Protein AF-A0A9X5C9U5-F1 (afdb_monomer)

Structure (mmCIF, N/CA/C/O backbone):
data_AF-A0A9X5C9U5-F1
#
_entry.id   AF-A0A9X5C9U5-F1
#
loop_
_atom_site.group_PDB
_atom_site.id
_atom_site.type_symbol
_atom_site.label_atom_id
_atom_site.label_alt_id
_atom_site.label_comp_id
_atom_site.label_asym_id
_atom_site.label_entity_id
_atom_site.label_seq_id
_atom_site.pdbx_PDB_ins_code
_atom_site.Cartn_x
_atom_site.Cartn_y
_atom_site.Cartn_z
_atom_site.occupancy
_atom_site.B_iso_or_equiv
_atom_site.auth_seq_id
_atom_site.auth_comp_id
_atom_site.auth_asym_id
_atom_site.auth_atom_id
_atom_site.pdbx_PDB_model_num
ATOM 1 N N . MET A 1 1 ? -19.957 -2.054 2.179 1.00 87.19 1 MET A N 1
ATOM 2 C CA . MET A 1 1 ? -19.458 -2.339 0.814 1.00 87.19 1 MET A CA 1
ATOM 3 C C . MET A 1 1 ? -17.968 -2.074 0.816 1.00 87.19 1 MET A C 1
ATOM 5 O O . MET A 1 1 ? -17.560 -1.071 1.389 1.00 87.19 1 MET A O 1
ATOM 9 N N . GLU A 1 2 ? -17.179 -2.988 0.269 1.00 92.69 2 GLU A N 1
ATOM 10 C CA . GLU A 1 2 ? -15.728 -2.860 0.191 1.00 92.69 2 GLU A CA 1
ATOM 11 C C . GLU A 1 2 ? -15.330 -1.792 -0.833 1.00 92.69 2 GLU A C 1
ATOM 13 O O . GLU A 1 2 ? -15.905 -1.712 -1.918 1.00 92.69 2 GLU A O 1
ATOM 18 N N . GLN A 1 3 ? -14.363 -0.956 -0.466 1.00 93.06 3 GLN A N 1
ATOM 19 C CA . GLN A 1 3 ? -13.852 0.130 -1.294 1.00 93.06 3 GLN A CA 1
ATOM 20 C C . GLN A 1 3 ? -12.370 -0.104 -1.562 1.00 93.06 3 GLN A C 1
ATOM 22 O O . GLN A 1 3 ? -11.605 -0.331 -0.628 1.00 93.06 3 GLN A O 1
ATOM 27 N N . PHE A 1 4 ? -11.979 -0.037 -2.831 1.00 92.69 4 PHE A N 1
ATOM 28 C CA . PHE A 1 4 ? -10.619 -0.293 -3.290 1.00 92.69 4 PHE A CA 1
ATOM 29 C C . PHE A 1 4 ? -10.030 1.021 -3.778 1.00 92.69 4 PHE A C 1
ATOM 31 O O . PHE A 1 4 ? -10.592 1.650 -4.673 1.00 92.69 4 PHE A O 1
ATOM 38 N N . TYR A 1 5 ? -8.904 1.427 -3.204 1.00 93.00 5 TYR A N 1
ATOM 39 C CA . TYR A 1 5 ? -8.225 2.654 -3.596 1.00 93.00 5 TYR A CA 1
ATOM 40 C C . TYR A 1 5 ? -6.767 2.372 -3.912 1.00 93.00 5 TYR A C 1
ATOM 42 O O . TYR A 1 5 ? -6.076 1.726 -3.123 1.00 93.00 5 TYR A O 1
ATOM 50 N N . ASN A 1 6 ? -6.289 2.897 -5.040 1.00 91.94 6 ASN A N 1
ATOM 51 C CA . ASN A 1 6 ? -4.862 3.131 -5.195 1.00 91.94 6 ASN A CA 1
ATOM 52 C C . ASN A 1 6 ? -4.470 4.291 -4.266 1.00 91.94 6 ASN A C 1
ATOM 54 O O . ASN A 1 6 ? -5.224 5.252 -4.111 1.00 91.94 6 ASN A O 1
ATOM 58 N N . TYR A 1 7 ? -3.285 4.223 -3.664 1.00 92.62 7 TYR A N 1
ATOM 59 C CA . TYR A 1 7 ? -2.749 5.253 -2.775 1.00 92.62 7 TYR A CA 1
ATOM 60 C C . TYR A 1 7 ? -2.848 6.671 -3.348 1.00 92.62 7 TYR A C 1
ATOM 62 O O . TYR A 1 7 ? -3.131 7.620 -2.614 1.00 92.62 7 TYR A O 1
ATOM 70 N N . GLN A 1 8 ? -2.635 6.825 -4.658 1.00 90.50 8 GLN A N 1
ATOM 71 C CA . GLN A 1 8 ? -2.685 8.135 -5.304 1.00 90.50 8 GLN A CA 1
ATOM 72 C C . GLN A 1 8 ? -4.094 8.735 -5.342 1.00 90.50 8 GLN A C 1
ATOM 74 O O . GLN A 1 8 ? -4.220 9.955 -5.247 1.00 90.50 8 GLN A O 1
ATOM 79 N N . ASP A 1 9 ? -5.130 7.898 -5.346 1.00 92.00 9 ASP A N 1
ATOM 80 C CA . ASP A 1 9 ? -6.535 8.318 -5.382 1.00 92.00 9 ASP A CA 1
ATOM 81 C C . ASP A 1 9 ? -7.121 8.569 -3.981 1.00 92.00 9 ASP A C 1
ATOM 83 O O . ASP A 1 9 ? -8.252 9.032 -3.840 1.00 92.00 9 ASP A O 1
ATOM 87 N N . MET A 1 10 ? -6.361 8.268 -2.924 1.00 93.38 10 MET A N 1
ATOM 88 C CA . MET A 1 10 ? -6.789 8.441 -1.536 1.00 93.38 10 MET A CA 1
ATOM 89 C C . MET A 1 10 ? -6.616 9.883 -1.055 1.00 93.38 10 MET A C 1
ATOM 91 O O . MET A 1 10 ? -5.596 10.527 -1.328 1.00 93.38 10 MET A O 1
ATOM 95 N N . SER A 1 11 ? -7.562 10.352 -0.236 1.00 93.38 11 SER A N 1
ATOM 96 C CA . SER A 1 11 ? -7.424 11.608 0.506 1.00 93.38 11 SER A CA 1
ATOM 97 C C . SER A 1 11 ? -6.244 11.549 1.494 1.00 93.38 11 SER A C 1
ATOM 99 O O . SER A 1 11 ? -5.840 10.459 1.916 1.00 93.38 11 SER A O 1
ATOM 101 N N . PRO A 1 12 ? -5.691 12.697 1.931 1.00 93.56 12 PRO A N 1
ATOM 102 C CA . PRO A 1 12 ? -4.624 12.718 2.935 1.00 93.56 12 PRO A CA 1
ATOM 103 C C . PRO A 1 12 ? -4.980 11.957 4.223 1.00 93.56 12 PRO A C 1
ATOM 105 O O . PRO A 1 12 ? -4.149 11.229 4.764 1.00 93.56 12 PRO A O 1
ATOM 108 N N . GLU A 1 13 ? -6.231 12.069 4.668 1.00 92.19 13 GLU A N 1
ATOM 109 C CA . GLU A 1 13 ? -6.760 11.385 5.854 1.00 92.19 13 GLU A CA 1
ATOM 110 C C . GLU A 1 13 ? -6.811 9.866 5.652 1.00 92.19 13 GLU A C 1
ATOM 112 O O . GLU A 1 13 ? -6.393 9.106 6.526 1.00 92.19 13 GLU A O 1
ATOM 117 N N . GLN A 1 14 ? -7.263 9.412 4.478 1.00 93.69 14 GLN A N 1
ATOM 118 C CA 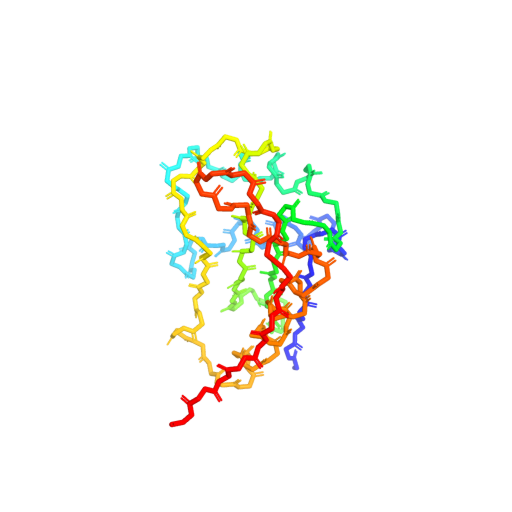. GLN A 1 14 ? -7.269 7.992 4.129 1.00 93.69 14 GLN A CA 1
ATOM 119 C C . GLN A 1 14 ? -5.844 7.431 4.076 1.00 93.69 14 GLN A C 1
ATOM 121 O O . GLN A 1 14 ? -5.602 6.332 4.575 1.00 93.69 14 GLN A O 1
ATOM 126 N N . ARG A 1 15 ? -4.886 8.177 3.504 1.00 94.75 15 ARG A N 1
ATOM 127 C CA . ARG A 1 15 ? -3.472 7.764 3.433 1.00 94.75 15 ARG A CA 1
ATOM 128 C C . ARG A 1 15 ? -2.872 7.607 4.826 1.00 94.75 15 ARG A C 1
ATOM 130 O O . ARG A 1 15 ? -2.165 6.636 5.085 1.00 94.75 15 ARG A O 1
ATOM 137 N N . GLU A 1 16 ? -3.141 8.558 5.717 1.00 92.81 16 GLU A N 1
ATOM 138 C CA . GLU A 1 16 ? -2.679 8.519 7.105 1.00 92.81 16 GLU A CA 1
ATOM 139 C C . GLU A 1 16 ? -3.288 7.341 7.871 1.00 92.81 16 GLU A C 1
ATOM 141 O O . GLU A 1 16 ? -2.552 6.578 8.499 1.00 92.81 16 GLU A O 1
ATOM 146 N N . SER A 1 17 ? -4.604 7.150 7.748 1.00 92.81 17 SER A N 1
ATOM 147 C CA . SER A 1 17 ? -5.326 6.038 8.364 1.00 92.81 17 SER A CA 1
ATOM 148 C C . SER A 1 17 ? -4.810 4.678 7.884 1.00 92.81 17 SER A C 1
ATOM 150 O O . SER A 1 17 ? -4.453 3.842 8.713 1.00 92.81 17 SER A O 1
ATOM 152 N N . ALA A 1 18 ? -4.674 4.471 6.569 1.00 94.12 18 ALA A N 1
ATOM 153 C CA . ALA A 1 18 ? -4.159 3.219 6.014 1.00 94.12 18 ALA A CA 1
ATOM 154 C C . ALA A 1 18 ? -2.746 2.908 6.503 1.00 94.12 18 ALA A C 1
ATOM 156 O O . ALA A 1 18 ? -2.484 1.823 7.016 1.00 94.12 18 ALA A O 1
ATOM 157 N N . LEU A 1 19 ? -1.831 3.873 6.379 1.00 92.75 19 LEU A N 1
ATOM 158 C CA . LEU A 1 19 ? -0.443 3.686 6.788 1.00 92.75 19 LEU A CA 1
ATOM 159 C C . LEU A 1 19 ? -0.304 3.383 8.286 1.00 92.75 19 LEU A C 1
ATOM 161 O O . LEU A 1 19 ? 0.585 2.624 8.666 1.00 92.75 19 LEU A O 1
ATOM 165 N N . GLY A 1 20 ? -1.158 3.976 9.125 1.00 92.25 20 GLY A N 1
ATOM 166 C CA . GLY A 1 20 ? -1.203 3.696 10.560 1.00 92.25 20 GLY A CA 1
ATOM 167 C C . GLY A 1 20 ? -1.810 2.332 10.904 1.00 92.25 20 GLY A C 1
ATOM 168 O O . GLY A 1 20 ? -1.425 1.746 11.912 1.00 92.25 20 GLY A O 1
ATOM 169 N N . ALA A 1 21 ? -2.723 1.818 10.075 1.00 93.44 21 ALA A N 1
ATOM 170 C CA . ALA A 1 21 ? -3.435 0.564 10.316 1.00 93.44 21 ALA A CA 1
ATOM 171 C C . ALA A 1 21 ? -2.727 -0.684 9.762 1.00 93.44 21 ALA A C 1
ATOM 173 O O . ALA A 1 21 ? -3.039 -1.789 10.197 1.00 93.44 21 ALA A O 1
ATOM 174 N N . LEU A 1 22 ? -1.764 -0.545 8.846 1.00 91.12 22 LEU A N 1
ATOM 175 C CA . LEU A 1 22 ? -1.069 -1.679 8.215 1.00 91.12 22 LEU A CA 1
ATOM 176 C C . LEU A 1 22 ? -0.510 -2.715 9.209 1.00 91.12 22 LEU A C 1
ATOM 178 O O . LEU A 1 22 ? -0.659 -3.915 8.991 1.00 91.12 22 LEU A O 1
ATOM 182 N N . SER A 1 23 ? 0.068 -2.273 10.330 1.00 88.81 23 SER A N 1
ATOM 183 C CA . SER A 1 23 ? 0.591 -3.186 11.357 1.00 88.81 23 SER A CA 1
ATOM 184 C C . SER A 1 23 ? -0.494 -3.989 12.071 1.00 88.81 23 SER A C 1
ATOM 186 O O . SER A 1 23 ? -0.230 -5.104 12.514 1.00 88.81 23 SER A O 1
ATOM 188 N N . SER A 1 24 ? -1.713 -3.453 12.170 1.00 89.75 24 SER A N 1
ATOM 189 C CA . SER A 1 24 ? -2.849 -4.152 12.784 1.00 89.75 24 SER A CA 1
ATOM 190 C C . SER A 1 24 ? -3.383 -5.299 11.924 1.00 89.75 24 SER A C 1
ATOM 192 O O . SER A 1 24 ? -4.009 -6.208 12.459 1.00 89.75 24 SER A O 1
ATOM 194 N N . ILE A 1 25 ? -3.077 -5.286 10.622 1.00 89.38 25 ILE A N 1
ATOM 195 C CA . ILE A 1 25 ? -3.436 -6.337 9.660 1.00 89.38 25 ILE A CA 1
ATOM 196 C C . ILE A 1 25 ? -2.213 -7.150 9.210 1.00 89.38 25 ILE A C 1
ATOM 198 O O . ILE A 1 25 ? -2.161 -7.654 8.094 1.00 89.38 25 ILE A O 1
ATOM 202 N N . GLY A 1 26 ? -1.191 -7.234 10.068 1.00 84.44 26 GLY A N 1
ATOM 203 C CA . GLY A 1 26 ? -0.049 -8.131 9.878 1.00 84.44 26 GLY A CA 1
ATOM 204 C C . GLY A 1 26 ? 1.075 -7.605 8.981 1.00 84.44 26 GLY A C 1
ATOM 205 O O . GLY A 1 26 ? 2.110 -8.260 8.869 1.00 84.44 26 GLY A O 1
ATOM 206 N N . PHE A 1 27 ? 0.949 -6.413 8.389 1.00 87.31 27 PHE A N 1
ATOM 207 C CA . PHE A 1 27 ? 2.013 -5.856 7.554 1.00 87.31 27 PHE A CA 1
ATOM 208 C C . PHE A 1 27 ? 3.076 -5.123 8.383 1.00 87.31 27 PHE A C 1
ATOM 210 O O . PHE A 1 27 ? 2.789 -4.149 9.083 1.00 87.31 27 PHE A O 1
ATOM 217 N N . SER A 1 28 ? 4.340 -5.515 8.222 1.00 81.94 28 SER A N 1
ATOM 218 C CA . SER A 1 28 ? 5.488 -4.802 8.787 1.00 81.94 28 SER A CA 1
ATOM 219 C C . SER A 1 28 ? 6.574 -4.602 7.724 1.00 81.94 28 SER A C 1
ATOM 221 O O . SER A 1 28 ? 7.021 -5.580 7.120 1.00 81.94 28 SER A O 1
ATOM 223 N N . PRO A 1 29 ? 7.025 -3.361 7.457 1.00 77.00 29 PRO A N 1
ATOM 224 C CA . PRO A 1 29 ? 8.043 -3.121 6.441 1.00 77.00 29 PRO A CA 1
ATOM 225 C C . PRO A 1 29 ? 9.406 -3.688 6.874 1.00 77.00 29 PRO A C 1
ATOM 227 O O . PRO A 1 29 ? 9.845 -3.461 7.998 1.00 77.00 29 PRO A O 1
ATOM 230 N N . ALA A 1 30 ? 10.138 -4.340 5.958 1.00 70.56 30 ALA A N 1
ATOM 231 C CA . ALA A 1 30 ? 11.494 -4.859 6.241 1.00 70.56 30 ALA A CA 1
ATOM 232 C C . ALA A 1 30 ? 12.498 -3.769 6.644 1.00 70.56 30 ALA A C 1
ATOM 234 O O . ALA A 1 30 ? 13.505 -4.055 7.289 1.00 70.56 30 ALA A O 1
ATOM 235 N N . TYR A 1 31 ? 12.277 -2.532 6.198 1.00 71.88 31 TYR A N 1
ATOM 236 C CA . TYR A 1 31 ? 13.182 -1.419 6.437 1.00 71.88 31 TYR A CA 1
ATOM 237 C C . TYR A 1 31 ? 12.418 -0.125 6.737 1.00 71.88 31 TYR A C 1
ATOM 239 O O . TYR A 1 31 ? 11.381 0.179 6.152 1.00 71.88 31 TYR A O 1
ATOM 247 N N . GLY A 1 32 ? 12.954 0.693 7.640 1.00 77.25 32 GLY A N 1
ATOM 248 C CA . GLY A 1 32 ? 12.317 1.947 8.036 1.00 77.25 32 GLY A CA 1
ATOM 249 C C . GLY A 1 32 ? 10.970 1.746 8.743 1.00 77.25 32 GLY A C 1
ATOM 250 O O . GLY A 1 32 ? 10.752 0.755 9.426 1.00 77.25 32 GLY A O 1
ATOM 251 N N . GLY A 1 33 ? 10.078 2.728 8.612 1.00 84.00 33 GLY A N 1
ATOM 252 C CA . GLY A 1 33 ? 8.734 2.678 9.193 1.00 84.00 33 GLY A CA 1
ATOM 253 C C . GLY A 1 33 ? 7.731 3.465 8.355 1.00 84.00 33 GLY A C 1
ATOM 254 O O . GLY A 1 33 ? 8.015 3.816 7.208 1.00 84.00 33 GLY A O 1
ATOM 255 N N . VAL A 1 34 ? 6.587 3.820 8.943 1.00 86.50 34 VAL A N 1
ATOM 256 C CA . VAL A 1 34 ? 5.483 4.528 8.263 1.00 86.50 34 VAL A CA 1
ATOM 257 C C . VAL A 1 34 ? 5.947 5.754 7.464 1.00 86.50 34 VAL A C 1
ATOM 259 O O . VAL A 1 34 ? 5.510 5.966 6.335 1.00 86.50 34 VAL A O 1
ATOM 262 N N . LYS A 1 35 ? 6.886 6.548 8.000 1.00 87.25 35 LYS A N 1
ATOM 263 C CA . LYS A 1 35 ? 7.440 7.720 7.294 1.00 87.25 35 LYS A CA 1
ATOM 264 C C . LYS A 1 35 ? 8.183 7.345 6.008 1.00 87.25 35 LYS A C 1
ATOM 266 O O . LYS A 1 35 ? 8.105 8.076 5.023 1.00 87.25 35 LYS A O 1
ATOM 271 N N . THR A 1 36 ? 8.916 6.234 6.018 1.00 85.12 36 THR A N 1
ATOM 272 C CA . THR A 1 36 ? 9.648 5.734 4.848 1.00 85.12 36 THR A CA 1
ATOM 273 C C . THR A 1 36 ? 8.677 5.212 3.799 1.00 85.12 36 THR A C 1
ATOM 275 O O . THR A 1 36 ? 8.810 5.567 2.631 1.00 85.12 36 THR A O 1
ATOM 278 N N . MET A 1 37 ? 7.665 4.452 4.226 1.00 86.12 37 MET A N 1
ATOM 279 C CA . MET A 1 37 ? 6.603 3.972 3.341 1.00 86.12 37 MET A CA 1
ATOM 280 C C . MET A 1 37 ? 5.853 5.120 2.678 1.00 86.12 37 MET A C 1
ATOM 282 O O . MET A 1 37 ? 5.729 5.124 1.461 1.00 86.12 37 MET A O 1
ATOM 286 N N . ARG A 1 38 ? 5.440 6.131 3.456 1.00 90.06 38 ARG A N 1
ATOM 287 C CA . ARG A 1 38 ? 4.768 7.329 2.937 1.00 90.06 38 ARG A CA 1
ATOM 288 C C . ARG A 1 38 ? 5.580 7.970 1.815 1.00 90.06 38 ARG A C 1
ATOM 290 O O . ARG A 1 38 ? 5.092 8.099 0.705 1.00 90.06 38 ARG A O 1
ATOM 297 N N . ARG A 1 39 ? 6.865 8.246 2.063 1.00 87.12 39 ARG A N 1
ATOM 298 C CA . ARG A 1 39 ? 7.770 8.820 1.051 1.00 87.12 39 ARG A CA 1
ATOM 299 C C . ARG A 1 39 ? 7.934 7.948 -0.192 1.00 87.12 39 ARG A C 1
ATOM 301 O O . ARG A 1 39 ? 8.226 8.486 -1.255 1.00 87.12 39 ARG A O 1
ATOM 308 N N . ALA A 1 40 ? 7.854 6.626 -0.057 1.00 83.12 40 ALA A N 1
ATOM 309 C CA . ALA A 1 40 ? 7.937 5.720 -1.196 1.00 83.12 40 ALA A CA 1
ATOM 310 C C . ALA A 1 40 ? 6.633 5.742 -2.005 1.00 83.12 40 ALA A C 1
ATOM 312 O O . ALA A 1 40 ? 6.666 5.941 -3.216 1.00 83.12 40 ALA A O 1
ATOM 313 N N . MET A 1 41 ? 5.495 5.623 -1.325 1.00 88.06 41 MET A N 1
ATOM 314 C CA . MET A 1 41 ? 4.171 5.650 -1.938 1.00 88.06 41 MET A CA 1
ATOM 315 C C . M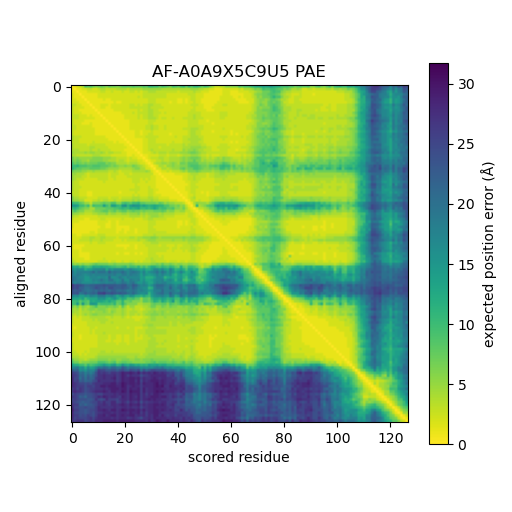ET A 1 41 ? 3.874 7.006 -2.586 1.00 88.06 41 MET A C 1
ATOM 317 O O . MET A 1 41 ? 3.389 7.028 -3.708 1.00 88.06 41 MET A O 1
ATOM 321 N N . ASP A 1 42 ? 4.277 8.125 -1.978 1.00 89.56 42 ASP A N 1
ATOM 322 C CA . ASP A 1 42 ? 4.139 9.477 -2.545 1.00 89.56 42 ASP A CA 1
ATOM 323 C C . ASP A 1 42 ? 4.876 9.652 -3.887 1.00 89.56 42 ASP A C 1
ATOM 325 O O . ASP A 1 42 ? 4.509 10.515 -4.678 1.00 89.56 42 ASP A O 1
ATOM 329 N N . LYS A 1 43 ? 5.905 8.839 -4.164 1.00 84.06 43 LYS A N 1
ATOM 330 C CA . LYS A 1 43 ? 6.652 8.853 -5.435 1.00 84.06 43 LYS A CA 1
ATOM 331 C C . LYS A 1 43 ? 6.030 7.975 -6.527 1.00 84.06 43 LYS A C 1
ATOM 333 O O . LYS A 1 43 ? 6.526 7.997 -7.653 1.00 84.06 43 LYS A O 1
ATOM 338 N N . SER A 1 44 ? 5.014 7.170 -6.205 1.00 80.81 44 SER A N 1
ATOM 339 C CA . SER A 1 44 ? 4.285 6.391 -7.215 1.00 80.81 44 SER A CA 1
ATOM 340 C C . SER A 1 44 ? 3.473 7.298 -8.137 1.00 80.81 44 SER A C 1
ATOM 342 O O . SER A 1 44 ? 3.174 8.442 -7.800 1.00 80.81 44 SER A O 1
ATOM 344 N N . ALA A 1 45 ? 3.133 6.792 -9.319 1.00 73.75 45 ALA A N 1
ATOM 345 C CA . ALA A 1 45 ? 2.463 7.568 -10.352 1.00 73.75 45 ALA A CA 1
ATOM 346 C C . ALA A 1 45 ? 1.248 6.808 -10.897 1.00 73.75 45 ALA A C 1
ATOM 348 O O . ALA A 1 45 ? 1.325 6.210 -11.968 1.00 73.75 45 ALA A O 1
ATOM 349 N N . GLY A 1 46 ? 0.135 6.860 -10.160 1.00 69.00 46 GLY A N 1
ATOM 350 C CA . GLY A 1 46 ? -1.165 6.313 -10.564 1.00 69.00 46 GLY A CA 1
ATOM 351 C C . GLY A 1 46 ? -1.076 4.873 -11.072 1.00 69.00 46 GLY A C 1
ATOM 352 O O . GLY A 1 46 ? -0.660 3.982 -10.338 1.00 69.00 46 GLY A O 1
ATOM 353 N N . GLU A 1 47 ? -1.434 4.675 -12.344 1.00 67.00 47 GLU A N 1
ATOM 354 C CA . GLU A 1 47 ? -1.452 3.374 -13.031 1.00 67.00 47 GLU A CA 1
ATOM 355 C C . GLU A 1 47 ? -0.060 2.852 -13.465 1.00 67.00 47 GLU A C 1
ATOM 357 O O . GLU A 1 47 ? 0.031 1.829 -14.138 1.00 67.00 47 GLU A O 1
ATOM 362 N N . LYS A 1 48 ? 1.046 3.516 -13.100 1.00 75.50 48 LYS A N 1
ATOM 363 C CA . LYS A 1 48 ? 2.416 3.033 -13.368 1.00 75.50 48 LYS A CA 1
ATOM 364 C C . LYS A 1 48 ? 3.009 2.369 -12.135 1.00 75.50 48 LYS A C 1
ATOM 366 O O . LYS A 1 48 ? 2.819 2.881 -11.032 1.00 75.50 48 LYS A O 1
ATOM 371 N N . MET A 1 49 ? 3.807 1.310 -12.304 1.00 76.94 49 MET A N 1
ATOM 372 C CA . MET A 1 49 ? 4.470 0.704 -11.154 1.00 76.94 49 MET A CA 1
ATOM 373 C C . MET A 1 49 ? 5.471 1.662 -10.486 1.00 76.94 49 MET A C 1
ATOM 375 O O . MET A 1 49 ? 6.129 2.490 -11.144 1.00 76.94 49 MET A O 1
ATOM 379 N N . PRO A 1 50 ? 5.615 1.529 -9.157 1.00 79.88 50 PRO A N 1
ATOM 380 C CA . PRO A 1 50 ? 4.835 0.654 -8.275 1.00 79.88 50 PRO A CA 1
ATOM 381 C C . PRO A 1 50 ? 3.424 1.198 -8.002 1.00 79.88 50 PRO A C 1
ATOM 383 O O . PRO A 1 50 ? 3.228 2.410 -7.927 1.00 79.88 50 PRO A O 1
ATOM 386 N N . GLN A 1 51 ? 2.471 0.294 -7.786 1.00 84.44 51 GLN A N 1
ATOM 387 C CA . GLN A 1 51 ? 1.098 0.609 -7.395 1.00 84.44 51 GLN A CA 1
ATOM 388 C C . GLN A 1 51 ? 0.788 0.046 -6.007 1.00 84.44 51 GLN A C 1
ATOM 390 O O . GLN A 1 51 ? 1.207 -1.057 -5.658 1.00 84.44 51 GLN A O 1
ATOM 395 N N . PHE A 1 52 ? 0.029 0.798 -5.212 1.00 89.38 52 PHE A N 1
ATOM 396 C CA . PHE A 1 52 ? -0.280 0.447 -3.826 1.00 89.38 52 PHE A CA 1
ATOM 397 C C . PHE A 1 52 ? -1.786 0.502 -3.615 1.00 89.38 52 PHE A C 1
ATOM 399 O O . PHE A 1 52 ? -2.355 1.591 -3.573 1.00 89.38 52 PHE A O 1
ATOM 406 N N . TYR A 1 53 ? -2.423 -0.657 -3.494 1.00 92.19 53 TYR A N 1
ATOM 407 C CA . TYR A 1 53 ? -3.860 -0.768 -3.295 1.00 92.19 53 TYR A CA 1
ATOM 408 C C . TYR A 1 53 ? -4.202 -1.058 -1.839 1.00 92.19 53 TYR A C 1
ATOM 410 O O . TYR A 1 53 ? -3.546 -1.863 -1.178 1.00 92.19 53 TYR A O 1
ATOM 418 N N . PHE A 1 54 ? -5.265 -0.413 -1.367 1.00 94.44 54 PHE A N 1
ATOM 419 C CA . PHE A 1 54 ? -5.828 -0.570 -0.033 1.00 94.44 54 PHE A CA 1
ATOM 420 C C . PHE A 1 54 ? -7.318 -0.877 -0.142 1.00 94.44 54 PHE A C 1
ATOM 422 O O . PHE A 1 54 ? -8.025 -0.286 -0.964 1.00 94.44 54 PHE A O 1
ATOM 429 N N . VAL A 1 55 ? -7.790 -1.790 0.703 1.00 94.94 55 VAL A N 1
ATOM 430 C CA . VAL A 1 55 ? -9.194 -2.189 0.776 1.00 94.94 55 VAL A CA 1
ATOM 431 C C . VAL A 1 55 ? -9.771 -1.750 2.104 1.00 94.94 55 VAL A C 1
ATOM 433 O O . VAL A 1 55 ? -9.275 -2.132 3.165 1.00 94.94 55 VAL A O 1
ATOM 436 N N . PHE A 1 56 ? -10.854 -0.986 2.038 1.00 93.81 56 PHE A N 1
ATOM 437 C CA . PHE A 1 56 ? -11.576 -0.511 3.204 1.00 93.81 56 PHE A CA 1
ATOM 438 C C . PHE A 1 56 ? -12.963 -1.128 3.294 1.00 93.81 56 PHE A C 1
ATOM 440 O O . PHE A 1 56 ? -13.647 -1.319 2.287 1.00 93.81 56 PHE A O 1
ATOM 447 N N . ARG A 1 57 ? -13.423 -1.350 4.521 1.00 93.62 57 ARG A N 1
ATOM 448 C CA . ARG A 1 57 ? -14.830 -1.582 4.841 1.00 93.62 57 ARG A CA 1
ATOM 449 C C . ARG A 1 57 ? -15.190 -0.669 5.999 1.00 93.62 57 ARG A C 1
ATOM 451 O O . ARG A 1 57 ? -14.496 -0.655 7.001 1.00 93.62 57 ARG A O 1
ATOM 458 N N . ASP A 1 58 ? -16.231 0.139 5.828 1.00 92.06 58 ASP A N 1
ATOM 459 C CA . ASP A 1 58 ? -16.721 1.054 6.867 1.00 92.06 58 ASP A CA 1
ATOM 460 C C . ASP A 1 58 ? -15.625 1.979 7.449 1.00 92.06 58 ASP A C 1
ATOM 462 O O . ASP A 1 58 ? -15.644 2.330 8.622 1.00 92.06 58 ASP A O 1
ATOM 466 N N . LYS A 1 59 ? -14.694 2.422 6.582 1.00 89.81 59 LYS A N 1
ATOM 467 C CA . LYS A 1 59 ? -13.485 3.227 6.879 1.00 89.81 59 LYS A CA 1
ATOM 468 C C . LYS A 1 59 ? -12.351 2.490 7.597 1.00 89.81 59 LYS A C 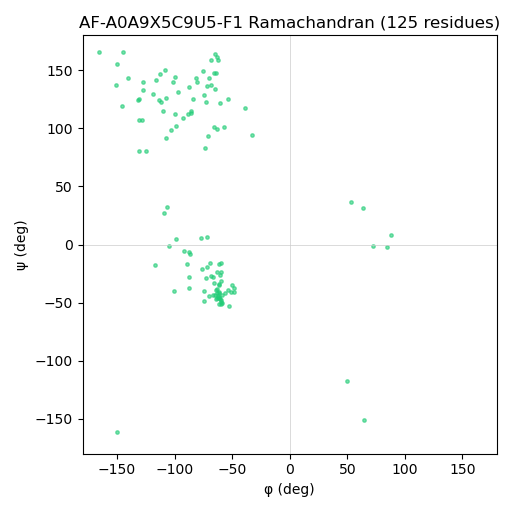1
ATOM 470 O O . LYS A 1 59 ? -11.294 3.083 7.791 1.00 89.81 59 LYS A O 1
ATOM 475 N N . GLU A 1 60 ? -12.522 1.219 7.929 1.00 92.94 60 GLU A N 1
ATOM 476 C CA . GLU A 1 60 ? -11.456 0.386 8.474 1.00 92.94 60 GLU A CA 1
ATOM 477 C C . GLU A 1 60 ? -10.664 -0.264 7.345 1.00 92.94 60 GLU A C 1
ATOM 479 O O . GLU A 1 60 ? -11.239 -0.757 6.369 1.00 92.94 60 GLU A O 1
ATOM 484 N N . LEU A 1 61 ? -9.338 -0.249 7.470 1.00 95.06 61 LEU A N 1
ATOM 485 C CA . LEU A 1 61 ? -8.463 -0.959 6.550 1.00 95.06 61 LEU A CA 1
ATOM 486 C C . LEU A 1 61 ? -8.573 -2.458 6.827 1.00 95.06 61 LEU A C 1
ATOM 488 O O . LEU A 1 61 ? -8.300 -2.898 7.940 1.00 95.06 61 LEU A O 1
ATOM 492 N N . ILE A 1 62 ? -8.935 -3.232 5.808 1.00 94.75 62 ILE A N 1
ATOM 493 C CA . ILE A 1 62 ? -9.092 -4.686 5.930 1.00 94.75 62 ILE A CA 1
ATOM 494 C C . ILE A 1 62 ? -8.114 -5.469 5.062 1.00 94.75 62 ILE A C 1
ATOM 496 O O . ILE A 1 62 ? -7.919 -6.651 5.305 1.00 94.75 62 ILE A O 1
ATOM 500 N N . GLY A 1 63 ? -7.499 -4.843 4.060 1.00 94.06 63 GLY A N 1
ATOM 501 C CA . GLY A 1 63 ? -6.590 -5.533 3.153 1.00 94.06 63 GLY A CA 1
ATOM 502 C C . GLY A 1 63 ? -5.743 -4.589 2.321 1.00 94.06 63 GLY A C 1
ATOM 503 O O . GLY A 1 63 ? -6.024 -3.391 2.232 1.00 94.06 63 GLY A O 1
ATOM 504 N N . TYR A 1 64 ? -4.703 -5.135 1.708 1.00 93.75 64 TYR A N 1
ATOM 505 C CA . TYR A 1 64 ? -3.779 -4.394 0.862 1.00 93.75 64 TYR A CA 1
ATOM 506 C C . TYR A 1 64 ? -3.196 -5.295 -0.229 1.00 93.75 64 TYR A C 1
ATOM 508 O O . TYR A 1 64 ? -3.120 -6.512 -0.089 1.00 93.75 64 TYR A O 1
ATOM 516 N N . MET A 1 65 ? -2.764 -4.677 -1.323 1.00 91.31 65 MET A N 1
ATOM 517 C CA . MET A 1 65 ? -2.001 -5.337 -2.378 1.00 91.31 65 MET A CA 1
ATOM 518 C C . MET A 1 65 ? -0.998 -4.344 -2.946 1.00 91.31 65 MET A C 1
ATOM 520 O O . MET A 1 65 ? -1.373 -3.292 -3.472 1.00 91.31 65 MET A O 1
ATOM 524 N N . PHE A 1 66 ? 0.285 -4.664 -2.840 1.00 88.56 66 PHE A N 1
ATOM 525 C CA . PHE A 1 66 ? 1.363 -3.820 -3.331 1.00 88.56 66 PHE A CA 1
ATOM 526 C C . PHE A 1 66 ? 2.021 -4.471 -4.541 1.00 88.56 66 PHE A C 1
ATOM 528 O O . PHE A 1 66 ? 2.665 -5.516 -4.451 1.00 88.56 66 PHE A O 1
ATOM 535 N N . LEU A 1 67 ? 1.884 -3.809 -5.684 1.00 81.88 67 LEU A N 1
ATOM 536 C CA . LEU A 1 67 ? 2.475 -4.218 -6.945 1.00 81.88 67 LEU A CA 1
ATOM 537 C C . LEU A 1 67 ? 3.760 -3.408 -7.140 1.00 81.88 67 LEU A C 1
ATOM 539 O O . LEU A 1 67 ? 3.722 -2.218 -7.448 1.00 81.88 67 LEU A O 1
ATOM 543 N N . ILE A 1 68 ? 4.914 -4.024 -6.889 1.00 75.44 68 ILE A N 1
ATOM 544 C CA . ILE A 1 68 ? 6.206 -3.326 -6.821 1.00 75.44 68 ILE A CA 1
ATOM 545 C C . ILE A 1 68 ? 7.178 -3.987 -7.805 1.00 75.44 68 ILE A C 1
ATOM 547 O O . ILE A 1 68 ? 7.978 -4.833 -7.426 1.00 75.44 68 ILE A O 1
ATOM 551 N N . GLY A 1 69 ? 7.064 -3.633 -9.089 1.00 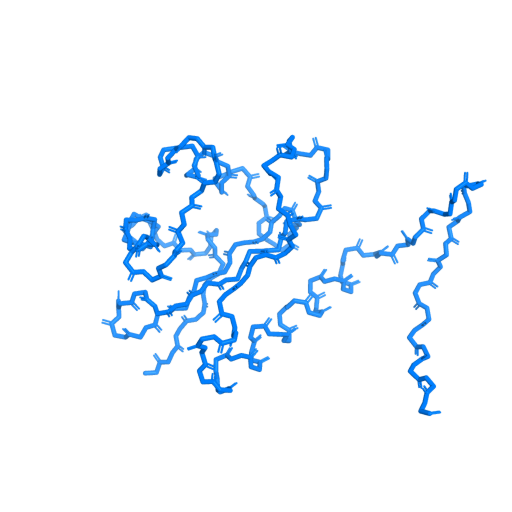63.44 69 GLY A N 1
ATOM 552 C CA . GLY A 1 69 ? 7.845 -4.236 -10.182 1.00 63.44 69 GLY A CA 1
ATOM 553 C C . GLY A 1 69 ? 8.988 -3.386 -10.757 1.00 63.44 69 GLY A C 1
ATOM 554 O O . GLY A 1 69 ? 9.673 -3.850 -11.661 1.00 63.44 69 GLY A O 1
ATOM 555 N N . ASP A 1 70 ? 9.203 -2.155 -10.276 1.00 61.97 70 ASP A N 1
ATOM 556 C CA . ASP A 1 70 ? 10.176 -1.215 -10.865 1.00 61.97 70 ASP A CA 1
ATOM 557 C C . ASP A 1 70 ? 11.473 -1.137 -10.033 1.00 61.97 70 ASP A C 1
ATOM 559 O O . ASP A 1 70 ? 11.559 -0.409 -9.036 1.00 61.97 70 ASP A O 1
ATOM 563 N N . ASP A 1 71 ? 12.495 -1.875 -10.476 1.00 51.94 71 ASP A N 1
ATOM 564 C CA . ASP A 1 71 ? 13.845 -1.929 -9.897 1.00 51.94 71 ASP A CA 1
ATOM 565 C C . ASP A 1 71 ? 14.655 -0.630 -10.086 1.00 51.94 71 ASP A C 1
ATOM 567 O O . ASP A 1 71 ? 15.645 -0.401 -9.380 1.00 51.94 71 ASP A O 1
ATOM 571 N N . LYS A 1 72 ? 14.229 0.258 -10.997 1.00 53.94 72 LYS A N 1
ATOM 572 C CA . LYS A 1 72 ? 14.903 1.530 -11.304 1.00 53.94 72 LYS A CA 1
ATOM 573 C C . LYS A 1 72 ? 14.437 2.664 -10.403 1.00 53.94 72 LYS A C 1
ATOM 575 O O . LYS A 1 72 ? 15.248 3.515 -10.035 1.00 53.94 72 LYS A O 1
ATOM 580 N N . LYS A 1 73 ? 13.148 2.712 -10.047 1.00 54.84 73 LYS A N 1
ATOM 581 C CA . LYS A 1 73 ? 12.596 3.795 -9.207 1.00 54.84 73 LYS A CA 1
ATOM 582 C C . LYS A 1 73 ? 12.715 3.533 -7.710 1.00 54.84 73 LYS A C 1
ATOM 584 O O . LYS A 1 73 ? 12.822 4.488 -6.935 1.00 54.84 73 LYS A O 1
ATOM 589 N N . PHE A 1 74 ? 12.734 2.270 -7.291 1.00 53.75 74 PHE A N 1
ATOM 590 C CA . PHE A 1 74 ? 12.805 1.901 -5.882 1.00 53.75 74 PHE A CA 1
ATOM 591 C C . PHE A 1 74 ? 13.902 0.854 -5.697 1.00 53.75 74 PHE A C 1
ATOM 593 O O . PHE A 1 74 ? 13.741 -0.299 -6.076 1.00 53.75 74 PHE A O 1
ATOM 600 N N . ARG A 1 75 ? 15.040 1.251 -5.095 1.00 45.78 75 ARG A N 1
ATOM 601 C CA . ARG A 1 75 ? 16.039 0.276 -4.625 1.00 45.78 75 ARG A CA 1
ATOM 602 C C . ARG A 1 75 ? 15.321 -0.719 -3.731 1.00 45.78 75 ARG A C 1
ATOM 604 O O . ARG A 1 75 ? 14.682 -0.278 -2.776 1.00 45.78 75 ARG A O 1
ATOM 611 N N . ALA A 1 76 ? 15.465 -2.001 -4.063 1.00 44.03 76 ALA A N 1
ATOM 612 C CA . ALA A 1 76 ? 14.877 -3.146 -3.389 1.00 44.03 76 ALA A CA 1
ATOM 613 C C . ALA A 1 76 ? 14.740 -2.918 -1.876 1.00 44.03 76 ALA A C 1
ATOM 615 O O . ALA A 1 76 ? 15.648 -3.162 -1.084 1.00 44.03 76 ALA A O 1
ATOM 616 N N . PHE A 1 77 ? 13.560 -2.461 -1.478 1.00 44.53 77 PHE A N 1
ATOM 617 C CA . PHE A 1 77 ? 12.936 -3.029 -0.306 1.00 44.53 77 PHE A CA 1
ATOM 618 C C . PHE A 1 77 ? 12.749 -4.509 -0.666 1.00 44.53 77 PHE A C 1
ATOM 620 O O . PHE A 1 77 ? 12.189 -4.777 -1.726 1.00 44.53 77 PHE A O 1
ATOM 627 N N . PRO A 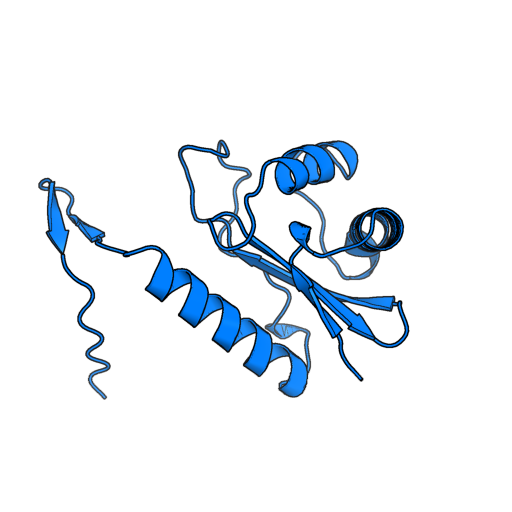1 78 ? 13.308 -5.456 0.094 1.00 38.69 78 PRO A N 1
ATOM 628 C CA . PRO A 1 78 ? 13.491 -6.826 -0.374 1.00 38.69 78 PRO A CA 1
ATOM 629 C C . PRO A 1 78 ? 12.146 -7.560 -0.412 1.00 38.69 78 PRO A C 1
ATOM 631 O O . PRO A 1 78 ? 11.816 -8.231 0.556 1.00 38.69 78 PRO A O 1
ATOM 634 N N . TRP A 1 79 ? 11.341 -7.411 -1.470 1.00 50.31 79 TRP A N 1
ATOM 635 C CA . TRP A 1 79 ? 10.008 -8.015 -1.506 1.00 50.31 79 TRP A CA 1
ATOM 636 C C . TRP A 1 79 ? 9.517 -8.371 -2.918 1.00 50.31 79 TRP A C 1
ATOM 638 O O . TRP A 1 79 ? 9.663 -7.599 -3.863 1.00 50.31 79 TRP A O 1
ATOM 648 N N . ILE A 1 80 ? 8.918 -9.563 -3.005 1.00 51.06 80 ILE A N 1
ATOM 649 C CA . ILE A 1 80 ? 7.996 -10.065 -4.044 1.00 51.06 80 ILE A CA 1
ATOM 650 C C . ILE A 1 80 ? 6.727 -9.178 -4.018 1.00 51.06 80 ILE A C 1
ATOM 652 O O . ILE A 1 80 ? 6.534 -8.508 -3.003 1.00 51.06 80 ILE A O 1
ATOM 656 N N . PRO A 1 81 ? 5.862 -9.116 -5.057 1.00 61.19 81 PRO A N 1
ATOM 657 C CA . PRO A 1 81 ? 4.488 -8.628 -4.884 1.00 61.19 81 PRO A CA 1
ATOM 658 C C . PRO A 1 81 ? 3.917 -9.119 -3.547 1.00 61.19 81 PRO A C 1
ATOM 660 O O . PRO A 1 81 ? 3.885 -10.323 -3.296 1.00 61.19 81 PRO A O 1
ATOM 663 N N . ILE A 1 82 ? 3.599 -8.173 -2.660 1.00 71.25 82 ILE A N 1
ATOM 664 C CA . ILE A 1 82 ? 3.125 -8.467 -1.308 1.00 71.25 82 ILE A CA 1
ATOM 665 C C . ILE A 1 82 ? 1.651 -8.145 -1.282 1.00 71.25 82 ILE A C 1
ATOM 667 O O . ILE A 1 82 ? 1.240 -7.016 -1.569 1.00 71.25 82 ILE A O 1
ATOM 671 N N . ASP A 1 83 ? 0.876 -9.117 -0.862 1.00 77.75 83 ASP A N 1
ATOM 672 C CA . ASP A 1 83 ? -0.521 -8.947 -0.559 1.00 77.75 83 ASP A CA 1
ATOM 673 C C . ASP A 1 83 ? -0.882 -9.838 0.625 1.00 77.75 83 ASP A C 1
ATOM 675 O O . ASP A 1 83 ? -0.096 -10.693 1.035 1.00 77.75 83 ASP A O 1
ATOM 679 N N . ASN A 1 84 ? -2.044 -9.576 1.207 1.00 88.00 84 ASN A N 1
ATOM 680 C CA . ASN A 1 84 ? -2.646 -10.451 2.201 1.00 88.00 84 ASN A CA 1
ATOM 681 C C . ASN A 1 84 ? -3.850 -11.200 1.609 1.00 88.00 84 ASN A C 1
ATOM 683 O O . ASN A 1 84 ? -4.841 -11.413 2.303 1.00 88.00 84 ASN A O 1
ATOM 687 N N . LEU A 1 85 ? -3.829 -11.524 0.306 1.00 83.75 85 LEU A N 1
ATOM 688 C CA . LEU A 1 85 ? -4.980 -12.125 -0.381 1.00 83.75 85 LEU A CA 1
ATOM 689 C C . LEU A 1 85 ? -5.371 -13.473 0.221 1.00 83.75 85 LEU A C 1
ATOM 691 O O . LEU A 1 85 ? -6.556 -13.794 0.270 1.00 83.75 85 LEU A O 1
ATOM 695 N N . ASP A 1 86 ? -4.399 -14.245 0.695 1.00 84.81 86 ASP A N 1
ATOM 696 C CA . ASP A 1 86 ? -4.612 -15.525 1.366 1.00 84.81 86 ASP A CA 1
ATOM 697 C C . ASP A 1 86 ? -5.393 -15.394 2.686 1.00 84.81 86 ASP A C 1
ATOM 699 O O . ASP A 1 86 ? -6.075 -16.334 3.096 1.00 84.81 86 ASP A O 1
ATOM 703 N N . GLU A 1 87 ? -5.370 -14.214 3.308 1.00 88.12 87 GLU A N 1
ATOM 704 C CA . GLU A 1 87 ? -6.114 -13.894 4.530 1.00 88.12 87 GLU A CA 1
ATOM 705 C C . GLU A 1 87 ? -7.508 -13.290 4.255 1.00 88.12 87 GLU A C 1
ATOM 707 O O . GLU A 1 87 ? -8.291 -13.059 5.183 1.00 88.12 87 GLU A O 1
ATOM 712 N N . LEU A 1 88 ? -7.852 -13.024 2.988 1.00 91.06 88 LEU A N 1
ATOM 713 C CA . LEU A 1 88 ? -9.053 -12.282 2.601 1.00 91.06 88 LEU A CA 1
ATOM 714 C C . LEU A 1 88 ? -10.139 -13.167 1.964 1.00 91.06 88 LEU A C 1
ATOM 716 O O . LEU A 1 88 ? -9.858 -14.147 1.278 1.00 91.06 88 LEU A O 1
ATOM 720 N N . PRO A 1 89 ? -11.431 -12.815 2.120 1.00 93.25 89 PRO A N 1
ATOM 721 C CA . PRO A 1 89 ? -12.508 -13.504 1.418 1.00 93.25 89 PRO A CA 1
ATOM 722 C C . PRO A 1 89 ? -12.431 -13.279 -0.100 1.00 93.25 89 PRO A C 1
ATOM 724 O O . PRO A 1 89 ? -12.118 -12.179 -0.555 1.00 93.25 89 PRO A O 1
ATOM 727 N N . MET A 1 90 ? -12.855 -14.278 -0.883 1.00 91.38 90 MET A N 1
ATOM 728 C CA . MET A 1 90 ? -12.810 -14.262 -2.359 1.00 91.38 90 MET A CA 1
ATOM 729 C C . MET A 1 90 ? -13.400 -13.005 -3.007 1.00 91.38 90 MET A C 1
ATOM 731 O O . MET A 1 90 ? -12.851 -12.496 -3.977 1.00 91.38 90 MET A O 1
ATOM 735 N N . ARG A 1 91 ? -14.460 -12.433 -2.419 1.00 89.31 91 ARG A N 1
ATOM 736 C CA . ARG A 1 91 ? -15.079 -11.184 -2.902 1.00 89.31 91 ARG A CA 1
ATOM 737 C C . ARG A 1 91 ? -14.145 -9.963 -2.892 1.00 89.31 91 ARG A C 1
ATOM 739 O O . ARG A 1 91 ? -14.474 -8.949 -3.495 1.00 89.31 91 ARG A O 1
ATOM 746 N N . ILE A 1 92 ? -13.033 -10.033 -2.161 1.00 91.12 92 ILE A N 1
ATOM 747 C CA . ILE A 1 92 ? -11.967 -9.023 -2.127 1.00 91.12 92 ILE A CA 1
ATOM 748 C C . ILE A 1 92 ? -10.793 -9.468 -2.997 1.00 91.12 92 ILE A C 1
ATOM 750 O O . ILE A 1 92 ? -10.222 -8.651 -3.719 1.00 91.12 92 ILE A O 1
ATOM 754 N N . VAL A 1 93 ? -10.475 -10.763 -2.952 1.00 90.75 93 VAL A N 1
ATOM 755 C CA . VAL A 1 93 ? -9.360 -11.344 -3.700 1.00 90.75 93 VAL A CA 1
ATOM 756 C C . VAL A 1 93 ? -9.557 -11.219 -5.206 1.00 90.75 93 VAL A C 1
ATOM 758 O O . VAL A 1 93 ? -8.646 -10.784 -5.900 1.00 90.75 93 VAL A O 1
ATOM 761 N N . GLU A 1 94 ? -10.747 -11.538 -5.717 1.00 88.88 94 GLU A N 1
ATOM 762 C CA . GLU A 1 94 ? -11.045 -11.491 -7.153 1.00 88.88 94 GLU A CA 1
ATOM 763 C C . GLU A 1 94 ? -10.832 -10.088 -7.764 1.00 88.88 94 GLU A C 1
ATOM 765 O O . GLU A 1 94 ? -10.093 -9.987 -8.749 1.00 88.88 94 GLU A O 1
ATOM 770 N N . PRO A 1 95 ? -11.381 -8.988 -7.196 1.00 88.19 95 PRO A N 1
ATOM 771 C CA . PRO A 1 95 ? -11.093 -7.638 -7.683 1.00 88.19 95 PRO A CA 1
ATOM 772 C C . PRO A 1 95 ? -9.608 -7.260 -7.643 1.00 88.19 95 PRO A C 1
ATOM 774 O O . PRO A 1 95 ? -9.102 -6.681 -8.604 1.00 88.19 95 PRO A O 1
ATOM 777 N N . LEU A 1 96 ? -8.901 -7.582 -6.554 1.00 87.88 96 LEU A N 1
ATOM 778 C CA . LEU A 1 96 ? -7.473 -7.274 -6.423 1.00 87.88 96 LEU A CA 1
ATOM 779 C C . LEU A 1 96 ? -6.638 -8.052 -7.448 1.00 87.88 96 LEU A C 1
ATOM 781 O O . LEU A 1 96 ? -5.802 -7.465 -8.131 1.00 87.88 96 LEU A O 1
ATOM 785 N N . ALA A 1 97 ? -6.919 -9.340 -7.643 1.00 86.69 97 ALA A N 1
ATOM 786 C CA . ALA A 1 97 ? -6.257 -10.150 -8.659 1.00 86.69 97 ALA A CA 1
ATOM 787 C C . ALA A 1 97 ? -6.503 -9.602 -10.076 1.00 86.69 97 ALA A C 1
ATOM 789 O O . ALA A 1 97 ? -5.571 -9.513 -10.876 1.00 86.69 97 ALA A O 1
ATOM 790 N N . ALA A 1 98 ? -7.729 -9.165 -10.384 1.00 83.62 98 ALA A N 1
ATOM 791 C CA . ALA A 1 98 ? -8.039 -8.536 -11.667 1.00 83.62 98 ALA A CA 1
ATOM 792 C C . ALA A 1 98 ? -7.242 -7.237 -11.886 1.00 83.62 98 ALA A C 1
ATOM 794 O O . ALA A 1 98 ? -6.719 -7.013 -12.981 1.00 83.62 98 ALA A O 1
ATOM 795 N N . ILE A 1 99 ? -7.092 -6.412 -10.842 1.00 84.62 99 ILE A N 1
ATOM 796 C CA . ILE A 1 99 ? -6.238 -5.216 -10.861 1.00 84.62 99 ILE A CA 1
ATOM 797 C C . ILE A 1 99 ? -4.779 -5.599 -11.137 1.00 84.62 99 ILE A C 1
ATOM 799 O O . ILE A 1 99 ? -4.154 -4.994 -12.005 1.00 84.62 99 ILE A O 1
ATOM 803 N N . ALA A 1 100 ? -4.244 -6.615 -10.453 1.00 81.94 100 ALA A N 1
ATOM 804 C CA . ALA A 1 100 ? -2.866 -7.068 -10.641 1.00 81.94 100 ALA A CA 1
ATOM 805 C C . ALA A 1 100 ? -2.603 -7.561 -12.072 1.00 81.94 100 ALA A C 1
ATOM 807 O O . ALA A 1 100 ? -1.619 -7.161 -12.696 1.00 81.94 100 ALA A O 1
ATOM 808 N N . VAL A 1 101 ? -3.511 -8.378 -12.617 1.00 79.69 101 VAL A N 1
ATOM 809 C CA . VAL A 1 101 ? -3.432 -8.873 -14.000 1.00 79.69 101 VAL A CA 1
ATOM 810 C C . VAL A 1 101 ? -3.485 -7.715 -14.995 1.00 79.69 101 VAL A C 1
ATOM 812 O O . VAL A 1 101 ? -2.673 -7.671 -15.919 1.00 79.69 101 VAL A O 1
ATOM 815 N N . LYS A 1 102 ? -4.398 -6.754 -14.802 1.00 79.31 102 LYS A N 1
ATOM 816 C CA . LYS A 1 102 ? -4.498 -5.568 -15.662 1.00 79.31 102 LYS A CA 1
ATOM 817 C C . LYS A 1 102 ? -3.215 -4.735 -15.609 1.00 79.31 102 LYS A C 1
ATOM 819 O O . LYS A 1 102 ? -2.635 -4.462 -16.653 1.00 79.31 102 LYS A O 1
ATOM 824 N N . ALA A 1 103 ? -2.739 -4.403 -14.409 1.00 74.62 103 ALA A N 1
ATOM 825 C CA . ALA A 1 103 ? -1.519 -3.625 -14.218 1.00 74.62 103 ALA A CA 1
ATOM 826 C C . ALA A 1 103 ? -0.313 -4.290 -14.904 1.00 74.62 103 ALA A C 1
ATOM 828 O O . ALA A 1 103 ? 0.456 -3.628 -15.591 1.00 74.62 103 ALA A O 1
ATOM 829 N N . TRP A 1 104 ? -0.187 -5.615 -14.800 1.00 70.69 104 TRP A N 1
ATOM 830 C CA . TRP A 1 104 ? 0.871 -6.369 -15.475 1.00 70.69 104 TRP A CA 1
ATOM 831 C C . TRP A 1 104 ? 0.765 -6.363 -17.008 1.00 70.69 104 TRP A C 1
ATOM 833 O O . TRP A 1 104 ? 1.786 -6.426 -17.704 1.00 70.69 104 TRP A O 1
ATOM 843 N N . ASN A 1 105 ? -0.453 -6.337 -17.548 1.00 68.56 105 ASN A N 1
ATOM 844 C CA . ASN A 1 105 ? -0.690 -6.281 -18.990 1.00 68.56 105 ASN A CA 1
ATOM 845 C C . ASN A 1 105 ? -0.396 -4.883 -19.557 1.00 68.56 105 ASN A C 1
ATOM 847 O O . ASN A 1 105 ? 0.230 -4.781 -20.611 1.00 68.56 105 ASN A O 1
ATOM 851 N N . ASP A 1 106 ? -0.767 -3.828 -18.830 1.00 65.12 106 ASP A N 1
ATOM 852 C CA . ASP A 1 106 ? -0.637 -2.432 -19.269 1.00 65.12 106 ASP A CA 1
ATOM 853 C C . ASP A 1 106 ? 0.806 -1.896 -19.195 1.00 65.12 106 ASP A C 1
ATOM 855 O O . ASP A 1 106 ? 1.164 -0.976 -19.929 1.00 65.12 106 ASP A O 1
ATOM 859 N N . GLU A 1 107 ? 1.687 -2.505 -18.393 1.00 59.78 107 GLU A N 1
ATOM 860 C CA . GLU A 1 107 ? 3.116 -2.146 -18.356 1.00 59.78 107 GLU A CA 1
ATOM 861 C C . GLU A 1 107 ? 3.923 -2.584 -19.593 1.00 59.78 107 GLU A C 1
ATOM 863 O O . GLU A 1 107 ? 5.145 -2.434 -19.628 1.00 59.78 107 GLU A O 1
ATOM 868 N N . GLY A 1 108 ? 3.264 -3.111 -20.632 1.00 53.22 108 GLY A N 1
ATOM 869 C CA . GLY A 1 108 ? 3.909 -3.477 -21.895 1.00 53.22 108 GLY A CA 1
ATOM 870 C C . GLY A 1 108 ? 4.937 -4.589 -21.725 1.00 53.22 108 GLY A C 1
ATOM 871 O O . GLY A 1 108 ? 5.957 -4.593 -22.411 1.00 53.22 108 GLY A O 1
ATOM 872 N N . GLY A 1 109 ? 4.705 -5.491 -20.763 1.00 48.22 109 GLY A N 1
ATOM 873 C CA . GLY A 1 109 ? 5.731 -6.417 -20.309 1.00 48.22 109 GLY A CA 1
ATOM 874 C C . GLY A 1 109 ? 6.281 -7.270 -21.443 1.00 48.22 109 GLY A C 1
ATOM 875 O O . GLY A 1 109 ? 5.690 -8.265 -21.842 1.00 48.22 109 GLY A O 1
ATOM 876 N N . CYS A 1 110 ? 7.448 -6.877 -21.919 1.00 42.78 110 CYS A N 1
ATOM 877 C CA . CYS A 1 110 ? 8.328 -7.734 -22.667 1.00 42.78 110 CYS A CA 1
ATOM 878 C C . CYS A 1 110 ? 9.344 -8.279 -21.678 1.00 42.78 110 CYS A C 1
ATOM 880 O O . CYS A 1 110 ? 9.935 -7.525 -20.901 1.00 42.78 110 CYS A O 1
ATOM 882 N N . PHE A 1 111 ? 9.555 -9.588 -21.702 1.00 44.78 111 PHE A N 1
ATOM 883 C CA . PHE A 1 111 ? 10.718 -10.149 -21.034 1.00 44.78 111 PHE A CA 1
ATOM 884 C C . PHE A 1 111 ? 11.934 -9.827 -21.900 1.00 44.78 111 PHE A C 1
ATOM 886 O O . PHE A 1 111 ? 11.907 -10.091 -23.102 1.00 44.78 111 PHE A O 1
ATOM 893 N N . ILE A 1 112 ? 12.976 -9.244 -21.305 1.00 45.69 112 ILE A N 1
ATOM 894 C CA . ILE A 1 112 ? 14.296 -9.206 -21.933 1.00 45.69 112 ILE A CA 1
ATOM 895 C C . ILE A 1 112 ? 14.996 -10.485 -21.494 1.00 45.69 112 ILE A C 1
ATOM 897 O O . ILE A 1 112 ? 15.254 -10.679 -20.305 1.00 45.69 112 ILE A O 1
ATOM 901 N N . SER A 1 113 ? 15.235 -11.388 -22.437 1.00 47.22 113 SER A N 1
ATOM 902 C CA . SER A 1 113 ? 15.994 -12.605 -22.167 1.00 47.22 113 SER A CA 1
ATOM 903 C C . SER A 1 113 ? 17.447 -12.269 -21.794 1.00 47.22 113 SER A C 1
ATOM 905 O O . SER A 1 113 ? 17.926 -11.157 -22.020 1.00 47.22 113 SER A O 1
ATOM 907 N N . SER A 1 114 ? 18.185 -13.215 -21.214 1.00 40.28 114 SER A N 1
ATOM 908 C CA . SER A 1 114 ? 19.591 -13.021 -20.808 1.00 40.28 114 SER A CA 1
ATOM 909 C C . SER A 1 114 ? 20.540 -12.660 -21.968 1.00 40.28 114 SER A C 1
ATOM 911 O O . SER A 1 114 ? 21.638 -12.164 -21.733 1.00 40.28 114 SER A O 1
ATOM 913 N N . ASP A 1 115 ? 20.104 -12.875 -23.207 1.00 55.31 115 ASP A N 1
ATOM 914 C CA . ASP A 1 115 ? 20.732 -12.528 -24.486 1.00 55.31 115 ASP A CA 1
ATOM 915 C C . ASP A 1 115 ? 20.182 -11.230 -25.124 1.00 55.31 115 ASP A C 1
ATOM 917 O O . ASP A 1 115 ? 20.604 -10.852 -26.214 1.00 55.31 115 ASP A O 1
ATOM 921 N N . GLY A 1 116 ? 19.284 -10.509 -24.443 1.00 44.47 116 GLY A N 1
ATOM 922 C CA . GLY A 1 116 ? 18.819 -9.177 -24.847 1.00 44.47 116 GLY A CA 1
ATOM 923 C C . GLY A 1 116 ? 17.625 -9.149 -25.806 1.00 44.47 116 GLY A C 1
ATOM 924 O O . GLY A 1 116 ? 17.269 -8.073 -26.286 1.00 44.47 116 GLY A O 1
ATOM 925 N N . ASN A 1 117 ? 16.988 -10.290 -26.084 1.00 50.12 117 ASN A N 1
ATOM 926 C CA . ASN A 1 117 ? 15.831 -10.352 -26.976 1.00 50.12 117 ASN A CA 1
ATOM 92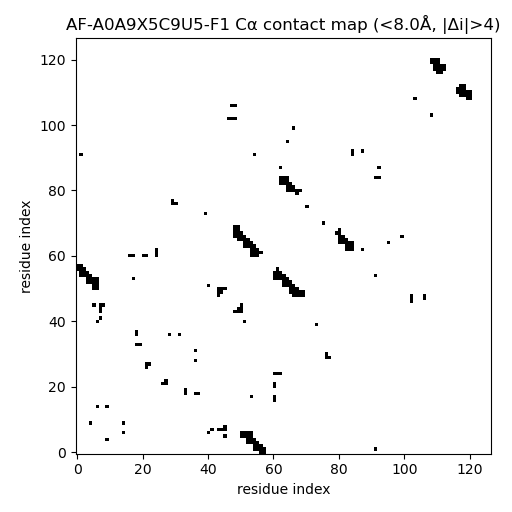7 C C . ASN A 1 117 ? 14.541 -9.933 -26.262 1.00 50.12 117 ASN A C 1
ATOM 929 O O . ASN A 1 117 ? 14.305 -10.298 -25.111 1.00 50.12 117 ASN A O 1
ATOM 933 N N . ILE A 1 118 ? 13.694 -9.185 -26.975 1.00 51.59 118 ILE A N 1
ATOM 934 C CA . ILE A 1 118 ? 12.374 -8.737 -26.517 1.00 51.59 118 ILE A CA 1
ATOM 935 C C . ILE A 1 118 ? 11.360 -9.840 -26.830 1.00 51.59 118 ILE A C 1
ATOM 937 O O . ILE A 1 118 ? 11.078 -10.113 -27.996 1.00 51.59 118 ILE A O 1
ATOM 941 N N . I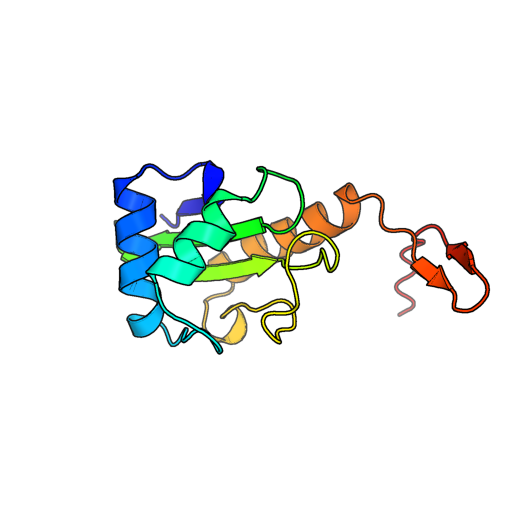LE A 1 119 ? 10.809 -10.472 -25.794 1.00 52.59 119 ILE A N 1
ATOM 942 C CA . ILE A 1 119 ? 9.763 -11.491 -25.930 1.00 52.59 119 ILE A CA 1
ATOM 943 C C . ILE A 1 119 ? 8.403 -10.842 -25.655 1.00 52.59 119 ILE A C 1
ATOM 945 O O . ILE A 1 119 ? 8.121 -10.469 -24.513 1.00 52.59 119 ILE A O 1
ATOM 949 N N . GLU A 1 120 ? 7.554 -10.741 -26.683 1.00 48.19 120 GLU A N 1
ATOM 950 C CA . GLU A 1 120 ? 6.143 -10.368 -26.521 1.00 48.19 120 GLU A CA 1
ATOM 951 C C . GLU A 1 120 ? 5.390 -11.442 -25.722 1.00 48.19 120 GLU A C 1
ATOM 953 O O . GLU A 1 120 ? 5.504 -12.645 -25.982 1.00 48.19 120 GLU A O 1
ATOM 958 N N . LYS A 1 121 ? 4.594 -11.008 -24.738 1.00 51.03 121 LYS A N 1
ATOM 959 C CA . LYS A 1 121 ? 3.745 -11.887 -23.926 1.00 51.03 121 LYS A CA 1
ATOM 960 C C . LYS A 1 121 ? 2.688 -12.567 -24.803 1.00 51.03 121 LYS A C 1
ATOM 962 O O . LYS A 1 121 ? 1.630 -12.001 -25.058 1.00 51.03 121 LYS A O 1
ATOM 967 N N . SER A 1 122 ? 2.924 -13.820 -25.191 1.00 40.44 122 SER A N 1
ATOM 968 C CA . SER A 1 122 ? 1.843 -14.725 -25.589 1.00 40.44 122 SER A CA 1
ATOM 969 C C . SER A 1 122 ? 1.391 -15.519 -24.363 1.00 40.44 122 SER A C 1
ATOM 971 O O . SER A 1 122 ? 2.104 -16.376 -23.843 1.00 40.44 122 SER A O 1
ATOM 973 N N . PHE A 1 123 ? 0.196 -15.209 -23.858 1.00 39.19 123 PHE A N 1
ATOM 974 C CA . PHE A 1 123 ? -0.475 -16.058 -22.876 1.00 39.19 123 PHE A CA 1
ATOM 975 C C . PHE A 1 123 ? -0.936 -17.330 -23.587 1.00 39.19 123 PHE A C 1
ATOM 977 O O . PHE A 1 123 ? -2.022 -17.371 -24.159 1.00 39.19 123 PHE A O 1
ATOM 984 N N . ILE A 1 124 ? -0.123 -18.383 -23.555 1.00 33.22 124 ILE A N 1
ATOM 985 C CA . ILE A 1 124 ? -0.634 -19.731 -23.791 1.00 33.22 124 ILE A CA 1
ATOM 986 C C . ILE A 1 124 ? -0.623 -20.454 -22.451 1.00 33.22 124 ILE A C 1
ATOM 988 O O . ILE A 1 124 ? 0.363 -21.081 -22.073 1.00 33.22 124 ILE A O 1
ATOM 992 N N . ALA A 1 125 ? -1.747 -20.378 -21.738 1.00 31.97 125 ALA A N 1
ATOM 993 C CA . ALA A 1 125 ? -2.070 -21.404 -20.760 1.00 31.97 125 ALA A CA 1
ATOM 994 C C . ALA A 1 125 ? -2.303 -22.702 -21.548 1.00 31.97 125 ALA A C 1
ATOM 996 O O . ALA A 1 125 ? -3.331 -22.859 -22.206 1.00 31.97 125 ALA A O 1
ATOM 997 N N . ARG A 1 126 ? -1.314 -23.600 -21.566 1.00 28.41 126 ARG A N 1
ATOM 998 C CA . ARG A 1 126 ? -1.543 -24.979 -22.004 1.00 28.41 126 ARG A CA 1
ATOM 999 C C . ARG A 1 126 ? -2.036 -25.756 -20.790 1.00 28.41 126 ARG A C 1
ATOM 1001 O O . ARG A 1 126 ? -1.312 -25.840 -19.800 1.00 28.41 126 ARG A O 1
ATOM 1008 N N . ALA A 1 127 ? -3.284 -26.210 -20.877 1.00 33.50 127 ALA A N 1
ATOM 1009 C CA . ALA A 1 127 ? -3.863 -27.205 -19.981 1.00 33.50 127 ALA A CA 1
ATOM 1010 C C . ALA A 1 127 ? -3.137 -28.551 -20.116 1.00 33.50 127 ALA A C 1
ATOM 1012 O O . ALA A 1 127 ? -2.584 -28.808 -21.215 1.00 33.50 127 ALA A O 1
#

Radius of gyration: 15.75 Å; Cα contacts (8 Å, |Δi|>4): 144; chains: 1; bounding box: 40×40×40 Å

Foldseek 3Di:
DKDKDKLVRDDPVLLVQQQVCCVVQPDDQPDDGSVVVCVLSVPDDPLAPFIKMFMDDPSHTHWIWTRHDDCPSDPDSPDDGDIPLVVDDPVVNVVVVVSNVVSCVVNQDFDQPPVGDTHGDDPDPDD

Solvent-accessible surface area (backbone atoms only — not comparable to full-atom values): 7869 Å² total; per-residue (Å²): 118,80,45,79,37,47,61,78,78,43,53,75,67,53,49,52,50,44,59,67,43,37,58,81,74,75,47,76,70,97,65,81,48,64,72,52,50,49,61,54,58,71,68,4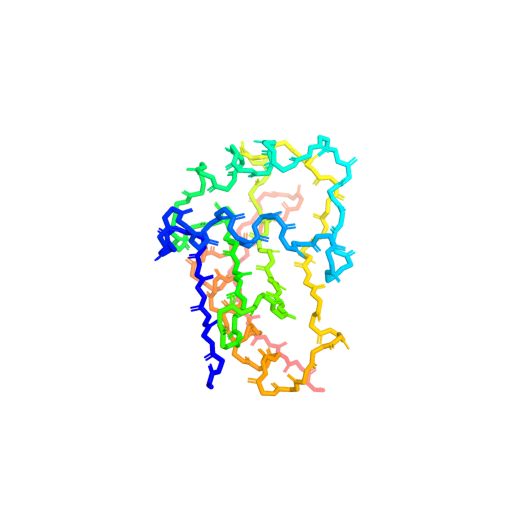1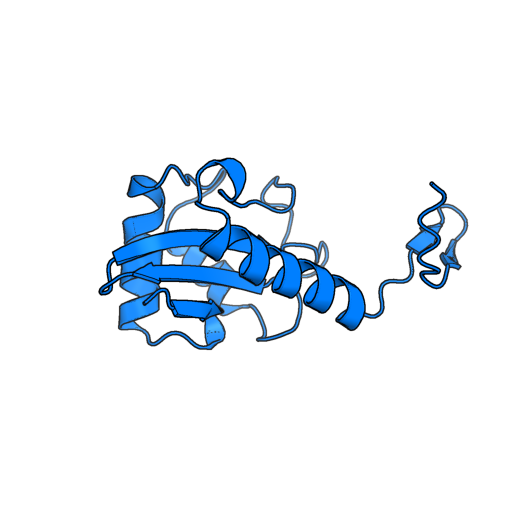,55,66,94,37,73,37,36,46,36,39,31,28,44,94,87,38,74,76,47,47,39,37,45,62,80,42,72,85,86,43,77,77,68,93,64,69,71,48,61,52,52,92,82,44,60,64,91,56,33,55,61,52,51,53,49,52,54,47,51,55,59,72,68,64,55,49,50,66,47,101,85,68,47,76,41,76,77,74,89,72,86,78,128

Organism: NCBI:txid2044587

Nearest PDB structures (foldseek):
  3mgd-assembly2_B  TM=5.241E-01  e=9.495E-02  Clostridium acetobutylicum
  3frm-assembly3_E  TM=5.538E-01  e=1.305E-01  Staphylococcus epidermidis ATCC 12228
  3wr7-assembly1_A-3  TM=4.800E-01  e=3.606E-01  Escherichia coli LY180
  2wpw-assembly3_C  TM=4.266E-01  e=2.980E-01  Streptomyces clavuligerus
  3i9s-assembly1_B  TM=3.823E-01  e=3.384E-01  Vibrio cholerae

Mean predicted aligned error: 9.45 Å

pLDDT: mean 76.05, std 18.91, range [28.41, 95.06]

Sequence (127 aa):
MEQFYNYQDMSPEQRESALGALSSIGFSPAYGGVKTMRRAMDKSAGEKMPQFYFVFRDKELIGYMFLIGDDKKFRAFPWIPIDNLDELPMRIVEPLAAIAVKAWNDEGGCFISSDGNIIEKSFIARA

Secondary structure (DSSP, 8-state):
--EEEEGGGS-HHHHHHHHHHGGGGT---SSS-HHHHHHHHTT-BTTBSSEEEEEEETTEEEEEEEE---TTTS---S-SSEE-GGGS-HHHHHHHHHHHHHHHHHTT-EEE-TT--EEE-------